Protein AF-A0A958LF28-F1 (afdb_monomer_lite)

pLDDT: mean 95.97, std 3.34, range [74.38, 98.62]

Foldseek 3Di:
DVVVLVVLLVVLLVVQLVPCLVVLLVLLCVVCVVVVVVLVVCLVPPQLVWLNVLSVLLVVLSVQLSNCLSSQQLLSNLVSVLSNVLSVLQCVPGSVVRPLSVVCVVPVDNRDDPVRSLVCCVVPPPCSVVVVVVCQVPDPDPDNCSNVVSVCLNVVVDPVSDDDDPTSNPSRHDNVSSNVSSD

Structure (mmCIF, N/CA/C/O backbone):
data_AF-A0A958LF28-F1
#
_entry.id   AF-A0A958LF28-F1
#
loop_
_atom_site.group_PDB
_atom_site.id
_atom_site.type_symbol
_atom_site.label_atom_id
_atom_site.label_alt_id
_atom_site.label_comp_id
_atom_site.label_asym_id
_atom_site.label_entity_id
_atom_site.label_seq_id
_atom_site.pdbx_PDB_ins_code
_atom_site.Cartn_x
_atom_site.Cartn_y
_atom_site.Cartn_z
_atom_site.occupancy
_atom_site.B_iso_or_equiv
_atom_site.auth_seq_id
_atom_site.auth_comp_id
_atom_site.auth_asym_id
_atom_site.auth_atom_id
_atom_site.pdbx_PDB_model_num
ATOM 1 N N . MET A 1 1 ? 0.688 4.932 -32.808 1.00 74.38 1 MET A N 1
ATOM 2 C CA . MET A 1 1 ? 1.552 5.340 -31.679 1.00 74.38 1 MET A CA 1
ATOM 3 C C . MET A 1 1 ? 1.372 4.412 -30.482 1.00 74.38 1 MET A C 1
ATOM 5 O O . MET A 1 1 ? 2.292 3.661 -30.201 1.00 74.38 1 MET A O 1
ATOM 9 N N . HIS A 1 2 ? 0.185 4.352 -29.866 1.00 90.19 2 HIS A N 1
ATOM 10 C CA . HIS A 1 2 ? -0.045 3.521 -28.672 1.00 90.19 2 HIS A CA 1
ATOM 11 C C . HIS A 1 2 ? 0.194 2.018 -28.868 1.00 90.19 2 HIS A C 1
ATOM 13 O O . HIS A 1 2 ? 0.813 1.412 -28.010 1.00 90.19 2 HIS A O 1
ATOM 19 N N . ALA A 1 3 ? -0.180 1.429 -30.012 1.00 95.50 3 ALA A N 1
ATOM 20 C CA . ALA A 1 3 ? 0.060 0.000 -30.265 1.00 95.50 3 ALA A CA 1
ATOM 21 C C . ALA A 1 3 ? 1.547 -0.394 -30.167 1.00 95.50 3 ALA A C 1
ATOM 23 O O . ALA A 1 3 ? 1.877 -1.425 -29.587 1.00 95.50 3 ALA A O 1
ATOM 24 N N . LYS A 1 4 ? 2.444 0.460 -30.683 1.00 96.56 4 LYS A N 1
ATOM 25 C CA . LYS A 1 4 ? 3.891 0.250 -30.573 1.00 96.56 4 LYS A CA 1
ATOM 26 C C . LYS A 1 4 ? 4.347 0.385 -29.117 1.00 96.56 4 LYS A C 1
ATOM 28 O O . LYS A 1 4 ? 4.944 -0.544 -28.599 1.00 96.56 4 LYS A O 1
ATOM 33 N N . GLN A 1 5 ? 3.975 1.471 -28.434 1.00 97.44 5 GLN A N 1
ATOM 34 C CA . GLN A 1 5 ? 4.346 1.676 -27.026 1.00 97.44 5 GLN A CA 1
ATOM 35 C C . GLN A 1 5 ? 3.820 0.568 -26.095 1.00 97.44 5 GLN A C 1
ATOM 37 O O . GLN A 1 5 ? 4.499 0.193 -25.145 1.00 97.44 5 GLN A O 1
ATOM 42 N N . THR A 1 6 ? 2.633 0.013 -26.357 1.00 97.62 6 THR A N 1
ATOM 43 C CA . THR A 1 6 ? 2.098 -1.135 -25.610 1.00 97.62 6 THR A CA 1
ATOM 44 C C . THR A 1 6 ? 2.920 -2.399 -25.858 1.00 97.62 6 THR A C 1
ATOM 46 O O . THR A 1 6 ? 3.205 -3.129 -24.911 1.00 97.62 6 THR A O 1
ATOM 49 N N . SER A 1 7 ? 3.336 -2.648 -27.104 1.00 97.94 7 SER A N 1
ATOM 50 C CA . SER A 1 7 ? 4.244 -3.754 -27.430 1.00 97.94 7 SER A CA 1
ATOM 51 C C . SER A 1 7 ? 5.598 -3.592 -26.735 1.00 97.94 7 SER A C 1
ATOM 53 O O . SER A 1 7 ? 6.110 -4.552 -26.163 1.00 97.94 7 SER A O 1
ATOM 55 N N . ASP A 1 8 ? 6.151 -2.378 -26.744 1.00 97.94 8 ASP A N 1
ATOM 56 C CA . ASP A 1 8 ? 7.437 -2.059 -26.119 1.00 97.94 8 ASP A CA 1
ATOM 57 C C . ASP A 1 8 ? 7.368 -2.242 -24.592 1.00 97.94 8 ASP A C 1
ATOM 59 O O . ASP A 1 8 ? 8.241 -2.881 -24.003 1.00 97.94 8 ASP A O 1
ATOM 63 N N . LEU A 1 9 ? 6.286 -1.779 -23.950 1.00 98.00 9 LEU A N 1
ATOM 64 C CA . LEU A 1 9 ? 6.019 -2.039 -22.533 1.00 98.00 9 LEU A CA 1
ATOM 65 C C . LEU A 1 9 ? 5.928 -3.543 -22.245 1.00 98.00 9 LEU A C 1
ATOM 67 O O . LEU A 1 9 ? 6.571 -4.017 -21.314 1.00 98.00 9 LEU A O 1
ATOM 71 N N . SER A 1 10 ? 5.170 -4.298 -23.046 1.00 98.31 10 SER A N 1
ATOM 72 C CA . SER A 1 10 ? 5.020 -5.745 -22.858 1.00 98.31 10 SER A CA 1
ATOM 73 C C . SER A 1 10 ? 6.366 -6.469 -22.930 1.00 98.31 10 SER A C 1
ATOM 75 O O . SER A 1 10 ? 6.641 -7.342 -22.103 1.00 98.31 10 SER A O 1
ATOM 77 N N . ALA A 1 11 ? 7.211 -6.106 -23.899 1.00 98.44 11 ALA A N 1
ATOM 78 C CA . ALA A 1 11 ? 8.550 -6.664 -24.041 1.00 98.44 11 ALA A CA 1
ATOM 79 C C . ALA A 1 11 ? 9.435 -6.314 -22.833 1.00 98.44 11 ALA A C 1
ATOM 81 O O . ALA A 1 11 ? 10.096 -7.197 -22.285 1.00 98.44 11 ALA A O 1
ATOM 82 N N . ALA A 1 12 ? 9.392 -5.060 -22.368 1.00 98.44 12 ALA A N 1
ATOM 83 C CA . ALA A 1 12 ? 10.142 -4.608 -21.199 1.00 98.44 12 ALA A CA 1
ATOM 84 C C . ALA A 1 12 ? 9.716 -5.343 -19.914 1.00 98.44 12 ALA A C 1
ATOM 86 O O . ALA A 1 12 ? 10.571 -5.866 -19.199 1.00 98.44 12 ALA A O 1
ATOM 87 N N . THR A 1 13 ? 8.408 -5.461 -19.648 1.00 98.44 13 THR A N 1
ATOM 88 C CA . THR A 1 13 ? 7.895 -6.188 -18.473 1.00 98.44 13 THR A CA 1
ATOM 89 C C . THR A 1 13 ? 8.236 -7.672 -18.526 1.00 98.44 13 THR A C 1
ATOM 91 O O . THR A 1 13 ? 8.583 -8.255 -17.503 1.00 98.44 13 THR A O 1
ATOM 94 N N . HIS A 1 14 ? 8.173 -8.288 -19.713 1.00 98.56 14 HIS A N 1
ATOM 95 C CA . HIS A 1 14 ? 8.527 -9.694 -19.884 1.00 98.56 14 HIS A CA 1
ATOM 96 C C . HIS A 1 14 ? 10.015 -9.918 -19.607 1.00 98.56 14 HIS A C 1
ATOM 98 O O . HIS A 1 14 ? 10.362 -10.761 -18.782 1.00 98.56 14 HIS A O 1
ATOM 104 N N . SER A 1 15 ? 10.883 -9.109 -20.225 1.00 98.44 15 SER A N 1
ATOM 105 C CA . SER A 1 15 ? 12.328 -9.169 -20.002 1.00 98.44 15 SER A CA 1
ATOM 106 C C . SER A 1 15 ? 12.663 -9.036 -18.516 1.00 98.44 15 SER A C 1
ATOM 108 O O . SER A 1 15 ? 13.361 -9.889 -17.974 1.00 98.44 15 SER A O 1
ATOM 110 N N . PHE A 1 16 ? 12.118 -8.022 -17.839 1.00 98.62 16 PHE A N 1
ATOM 111 C CA . PHE A 1 16 ? 12.358 -7.797 -16.414 1.00 98.62 16 PHE A CA 1
ATOM 112 C C . PHE A 1 16 ? 11.856 -8.957 -15.543 1.00 98.62 16 PHE A C 1
ATOM 114 O O . PHE A 1 16 ? 12.561 -9.441 -14.657 1.00 98.62 16 PHE A O 1
ATOM 121 N N . SER A 1 17 ? 10.636 -9.435 -15.806 1.00 98.44 17 SER A N 1
ATOM 122 C CA . SER A 1 17 ? 10.029 -10.518 -15.032 1.00 98.44 17 SER A CA 1
ATOM 123 C C . SER A 1 17 ? 10.833 -11.812 -15.134 1.00 98.44 17 SER A C 1
ATOM 125 O O . SER A 1 17 ? 11.060 -12.477 -14.123 1.00 98.44 17 SER A O 1
ATOM 127 N N . THR A 1 18 ? 11.344 -12.127 -16.329 1.00 98.31 18 THR A N 1
ATOM 128 C CA . THR A 1 18 ? 12.193 -13.307 -16.539 1.00 98.31 18 THR A CA 1
ATOM 129 C C . THR A 1 18 ? 13.566 -13.195 -15.875 1.00 98.31 18 THR A C 1
ATOM 131 O O . THR A 1 18 ? 14.076 -14.208 -15.403 1.00 98.31 18 THR A O 1
ATOM 134 N N . SER A 1 19 ? 14.162 -11.998 -15.808 1.00 98.06 19 SER A N 1
ATOM 135 C CA . SER A 1 19 ? 15.500 -11.812 -15.231 1.00 98.06 19 SER A CA 1
ATOM 136 C C . SER A 1 19 ? 15.489 -11.707 -13.707 1.00 98.06 19 SER A C 1
ATOM 138 O O . SER A 1 19 ? 16.335 -12.302 -13.046 1.00 98.06 19 SER A O 1
ATOM 140 N N . SER A 1 20 ? 14.537 -10.952 -13.153 1.00 98.12 20 SER A N 1
ATOM 141 C CA . SER A 1 20 ? 14.580 -10.492 -11.757 1.00 98.12 20 SER A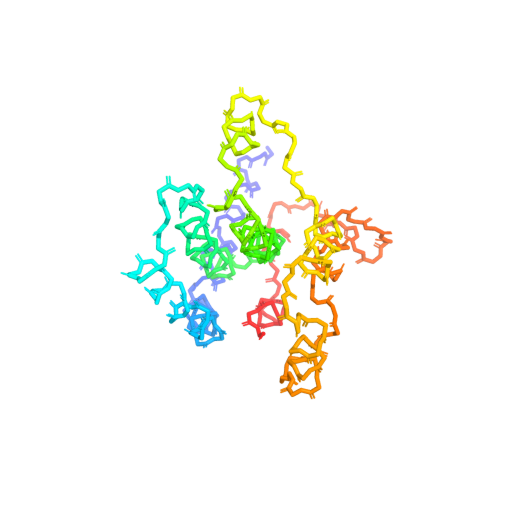 CA 1
ATOM 142 C C . SER A 1 20 ? 13.263 -10.707 -11.007 1.00 98.12 20 SER A C 1
ATOM 144 O O . SER A 1 20 ? 13.236 -10.638 -9.776 1.00 9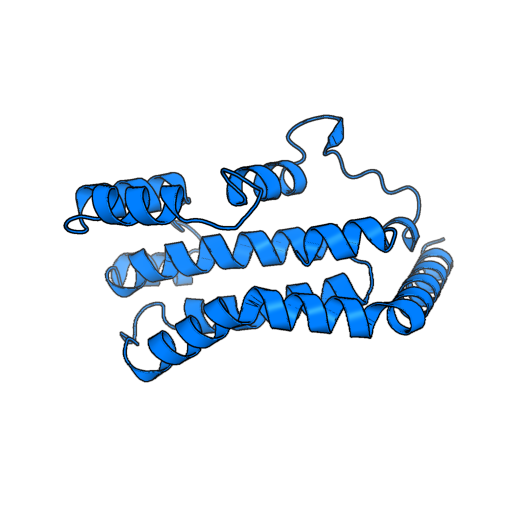8.12 20 SER A O 1
ATOM 146 N N . GLY A 1 21 ? 12.164 -10.991 -11.715 1.00 98.06 21 GLY A N 1
ATOM 147 C CA . GLY A 1 21 ? 10.818 -11.014 -11.141 1.00 98.06 21 GLY A CA 1
ATOM 148 C C . GLY A 1 21 ? 10.651 -12.006 -9.990 1.00 98.06 21 GLY A C 1
ATOM 149 O O . GLY A 1 21 ? 10.097 -11.650 -8.950 1.00 98.06 21 GLY A O 1
ATOM 150 N N . ALA A 1 22 ? 11.186 -13.223 -10.137 1.00 98.25 22 ALA A N 1
ATOM 151 C CA . ALA A 1 22 ? 11.123 -14.250 -9.096 1.00 98.25 22 ALA A CA 1
ATOM 152 C C . ALA A 1 22 ? 11.881 -13.833 -7.824 1.00 98.25 22 ALA A C 1
ATOM 154 O O . ALA A 1 22 ? 11.322 -13.892 -6.731 1.00 98.25 22 ALA A O 1
ATOM 155 N N . ALA A 1 23 ? 13.119 -13.347 -7.966 1.00 98.25 23 ALA A N 1
ATOM 156 C CA . ALA A 1 23 ? 13.941 -12.916 -6.835 1.00 98.25 23 ALA A CA 1
ATOM 157 C C . ALA A 1 23 ? 13.301 -11.743 -6.073 1.00 98.25 23 ALA A C 1
ATOM 159 O O . ALA A 1 23 ? 13.246 -11.752 -4.843 1.00 98.25 23 ALA A O 1
ATOM 160 N N . ILE A 1 24 ? 12.761 -10.762 -6.802 1.00 98.38 24 ILE A N 1
ATOM 161 C CA . ILE A 1 24 ? 12.062 -9.612 -6.220 1.00 98.38 24 ILE A CA 1
ATOM 162 C C . ILE A 1 24 ? 10.795 -10.060 -5.482 1.00 98.38 24 ILE A C 1
ATOM 164 O O . ILE A 1 24 ? 10.587 -9.663 -4.336 1.00 98.38 24 ILE A O 1
ATOM 168 N N . SER A 1 25 ? 9.975 -10.923 -6.090 1.00 98.12 25 SER A N 1
ATOM 169 C CA . SER A 1 25 ? 8.768 -11.452 -5.445 1.00 98.12 25 SER A CA 1
ATOM 170 C C . SER A 1 25 ? 9.098 -12.220 -4.161 1.00 98.12 25 SER A C 1
ATOM 172 O O . SER A 1 25 ? 8.438 -12.013 -3.144 1.00 98.12 25 SER A O 1
ATOM 174 N N . SER A 1 26 ? 10.140 -13.058 -4.171 1.00 98.12 26 SER A N 1
ATOM 175 C CA . SER A 1 26 ? 10.602 -13.764 -2.970 1.00 98.12 26 SER A CA 1
ATOM 176 C C . SER A 1 26 ? 11.108 -12.811 -1.882 1.00 98.12 26 SER A C 1
ATOM 178 O O . SER A 1 26 ? 10.886 -13.059 -0.698 1.00 98.12 26 SER A O 1
ATOM 180 N N . SER A 1 27 ? 11.743 -11.692 -2.251 1.00 97.75 27 SER A N 1
ATOM 181 C CA . SER A 1 27 ? 12.122 -10.656 -1.281 1.00 97.75 27 SER A CA 1
ATOM 182 C C . SER A 1 27 ? 10.893 -10.022 -0.628 1.00 97.75 27 SER A C 1
ATOM 184 O O . SER A 1 27 ? 10.869 -9.867 0.592 1.00 97.75 27 SER A O 1
ATOM 186 N N . VAL A 1 28 ? 9.856 -9.694 -1.409 1.00 98.00 28 VAL A N 1
ATOM 187 C CA . VAL A 1 28 ? 8.602 -9.138 -0.869 1.00 98.00 28 VAL A CA 1
ATOM 188 C C . VAL A 1 28 ? 7.938 -10.132 0.081 1.00 98.00 28 VAL A C 1
ATOM 190 O O . VAL A 1 28 ? 7.507 -9.749 1.167 1.00 98.00 28 VAL A O 1
ATOM 193 N N . GLU A 1 29 ? 7.879 -11.410 -0.290 1.00 97.44 29 GLU A N 1
ATOM 194 C CA . GLU A 1 29 ? 7.345 -12.475 0.564 1.00 97.44 29 GLU A CA 1
ATOM 195 C C . GLU A 1 29 ? 8.099 -12.558 1.899 1.00 97.44 29 GLU A C 1
ATOM 197 O O . GLU A 1 29 ? 7.484 -12.483 2.963 1.00 97.44 29 GLU A O 1
ATOM 202 N N . SER A 1 30 ? 9.432 -12.620 1.852 1.00 97.12 30 SER A N 1
ATOM 203 C CA . SER A 1 30 ? 10.281 -12.674 3.046 1.00 97.12 30 SER A CA 1
ATOM 204 C C . SER A 1 30 ? 10.071 -11.460 3.963 1.00 97.12 30 SER A C 1
ATOM 206 O O . SER A 1 30 ? 9.829 -11.610 5.163 1.00 97.12 30 SER A O 1
ATOM 208 N N . ASN A 1 31 ? 10.074 -10.247 3.402 1.00 95.56 31 ASN A N 1
ATOM 209 C CA . ASN A 1 31 ? 9.950 -9.010 4.180 1.00 95.56 31 ASN A CA 1
ATOM 210 C C . ASN A 1 31 ? 8.523 -8.757 4.691 1.00 95.56 31 ASN A C 1
ATOM 212 O O . ASN A 1 31 ? 8.336 -8.106 5.722 1.00 95.56 31 ASN A O 1
ATOM 216 N N . SER A 1 32 ? 7.506 -9.306 4.022 1.00 96.44 32 SER A N 1
ATOM 217 C CA . SER A 1 32 ? 6.106 -9.219 4.458 1.00 96.44 32 SER A CA 1
ATOM 218 C C . SER A 1 32 ? 5.672 -10.360 5.383 1.00 96.44 32 SER A C 1
ATOM 220 O O . SER A 1 32 ? 4.578 -10.286 5.946 1.00 96.44 32 SER A O 1
ATOM 222 N N . ALA A 1 33 ? 6.518 -11.370 5.621 1.00 96.25 33 ALA A N 1
ATOM 223 C CA . ALA A 1 33 ? 6.170 -12.575 6.377 1.00 96.25 33 ALA A CA 1
ATOM 224 C C . ALA A 1 33 ? 5.543 -12.280 7.750 1.00 96.25 33 ALA A C 1
ATOM 226 O O . ALA A 1 33 ? 4.501 -12.837 8.099 1.00 96.25 33 ALA A O 1
ATOM 227 N N . LEU A 1 34 ? 6.121 -11.350 8.521 1.00 94.44 34 LEU A N 1
ATOM 228 C CA . LEU A 1 34 ? 5.573 -10.968 9.826 1.00 94.44 34 LEU A CA 1
ATOM 229 C C . LEU A 1 34 ? 4.162 -10.376 9.703 1.00 94.44 34 LEU A C 1
ATOM 231 O O . LEU A 1 34 ? 3.286 -10.700 10.505 1.00 94.44 34 LEU A O 1
ATOM 235 N N . LEU A 1 35 ? 3.935 -9.520 8.705 1.00 95.94 35 LEU A N 1
ATOM 236 C CA . LEU A 1 35 ? 2.619 -8.941 8.461 1.00 95.94 35 LEU A CA 1
ATOM 237 C C . LEU A 1 35 ? 1.620 -10.023 8.035 1.00 95.94 35 LEU A C 1
ATOM 239 O O . LEU A 1 35 ? 0.515 -10.058 8.565 1.00 95.94 35 LEU A O 1
ATOM 243 N N . VAL A 1 36 ? 2.015 -10.947 7.158 1.00 97.62 36 VAL A N 1
ATOM 244 C CA . VAL A 1 36 ? 1.174 -12.082 6.745 1.00 97.62 36 VAL A CA 1
ATOM 245 C C . VAL A 1 36 ? 0.780 -12.951 7.944 1.00 97.62 36 VAL A C 1
ATOM 247 O O . VAL A 1 36 ? -0.393 -13.299 8.088 1.00 97.62 36 VAL A O 1
ATOM 250 N N . HIS A 1 37 ? 1.711 -13.243 8.857 1.00 97.75 37 HIS A N 1
ATOM 251 C CA . HIS A 1 37 ? 1.403 -13.963 10.095 1.00 97.75 37 HIS A CA 1
ATOM 252 C C . HIS A 1 37 ? 0.409 -13.206 10.981 1.00 97.75 37 HIS A C 1
ATOM 254 O O . HIS A 1 37 ? -0.532 -13.810 11.503 1.00 97.75 37 HIS A O 1
ATOM 260 N N . TRP A 1 38 ? 0.571 -11.888 11.121 1.00 97.44 38 TRP A N 1
ATOM 261 C CA . TRP A 1 38 ? -0.390 -11.057 11.845 1.00 97.44 38 TRP A CA 1
ATOM 262 C C . TRP A 1 38 ? -1.765 -11.050 11.184 1.00 97.44 38 TRP A C 1
ATOM 264 O O . TRP A 1 38 ? -2.760 -11.201 11.884 1.00 97.44 38 TRP A O 1
ATOM 274 N N . LEU A 1 39 ? -1.847 -10.935 9.859 1.00 98.00 39 LEU A N 1
ATOM 275 C CA . LEU A 1 39 ? -3.119 -10.982 9.136 1.00 98.00 39 LEU A CA 1
ATOM 276 C C . LEU A 1 39 ? -3.827 -12.323 9.326 1.00 98.00 39 LEU A C 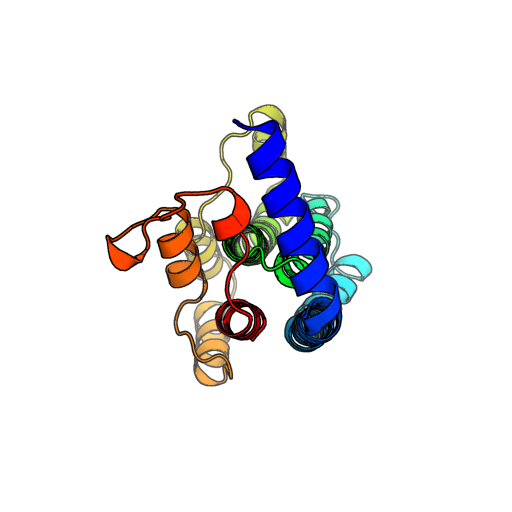1
ATOM 278 O O . LEU A 1 39 ? -5.034 -12.340 9.563 1.00 98.00 39 LEU A O 1
ATOM 282 N N . ALA A 1 40 ? -3.090 -13.435 9.284 1.00 97.75 40 ALA A N 1
ATOM 283 C CA . ALA A 1 40 ? -3.641 -14.758 9.564 1.00 97.75 40 ALA A CA 1
ATOM 284 C C . ALA A 1 40 ? -4.165 -14.852 11.006 1.00 97.75 40 ALA A C 1
ATOM 286 O O . ALA A 1 40 ? -5.276 -15.326 11.237 1.00 97.75 40 ALA A O 1
ATOM 287 N N . TYR A 1 41 ? -3.400 -14.350 11.978 1.00 98.25 41 TYR A N 1
ATOM 288 C CA . TYR A 1 41 ? -3.826 -14.297 13.374 1.00 98.25 41 TYR A CA 1
ATOM 289 C C . TYR A 1 41 ? -5.095 -13.448 13.562 1.00 98.25 41 TYR A C 1
ATOM 291 O O . TYR A 1 41 ? -6.069 -13.915 14.152 1.00 98.25 41 TYR A O 1
ATOM 299 N N . LEU A 1 42 ? -5.125 -12.228 13.022 1.00 97.69 42 LEU A N 1
ATOM 300 C CA . LEU A 1 42 ? -6.284 -11.338 13.117 1.00 97.69 42 LEU A CA 1
ATOM 301 C C . LEU A 1 42 ? -7.517 -11.951 12.444 1.00 97.69 42 LEU A C 1
ATOM 303 O O . LEU A 1 42 ? -8.601 -11.942 13.018 1.00 97.69 42 LEU A O 1
ATOM 307 N N . SER A 1 43 ? -7.337 -12.560 11.272 1.00 95.75 43 SER A N 1
ATOM 308 C CA . SER A 1 43 ? -8.428 -13.181 10.515 1.00 95.75 43 SER A CA 1
ATOM 309 C C . SER A 1 43 ? -9.030 -14.403 11.207 1.00 95.75 43 SER A C 1
ATOM 311 O O . SER A 1 43 ? -10.219 -14.662 11.040 1.00 95.75 43 SER A O 1
ATOM 313 N N . ASN A 1 44 ? -8.229 -15.149 11.970 1.00 96.81 44 ASN A N 1
ATOM 314 C CA . ASN A 1 44 ? -8.682 -16.362 12.649 1.00 96.81 44 ASN A CA 1
ATOM 315 C C . ASN A 1 44 ? -9.264 -16.094 14.040 1.00 96.81 44 ASN A C 1
ATOM 317 O O . ASN A 1 44 ? -10.137 -16.837 14.480 1.00 96.81 44 ASN A O 1
ATOM 321 N N . TYR A 1 45 ? -8.781 -15.062 14.739 1.00 97.81 45 TYR A N 1
ATOM 322 C CA . TYR A 1 45 ? -9.086 -14.869 16.162 1.00 97.81 45 TYR A CA 1
ATOM 323 C C . TYR A 1 45 ? -9.725 -13.521 16.511 1.00 97.81 45 TYR A C 1
ATOM 325 O O . TYR A 1 45 ? -10.254 -13.391 17.610 1.00 97.81 45 TYR A O 1
ATOM 333 N N . HIS A 1 46 ? -9.681 -12.521 15.622 1.00 96.94 46 HIS A N 1
ATOM 334 C CA . HIS A 1 46 ? -10.081 -11.136 15.935 1.00 96.94 46 HIS A CA 1
ATOM 335 C C . HIS A 1 46 ? -11.066 -10.520 14.940 1.00 96.94 46 HIS A C 1
ATOM 337 O O . HIS A 1 46 ? -11.284 -9.310 14.977 1.00 96.94 46 HIS A O 1
ATOM 343 N N . LYS A 1 47 ? -11.674 -11.323 14.061 1.00 96.50 47 LYS A N 1
ATOM 344 C CA . LYS A 1 47 ? -12.770 -10.844 13.211 1.00 96.50 47 LYS A CA 1
ATOM 345 C C . LYS A 1 47 ? -13.937 -10.368 14.072 1.00 96.50 47 LYS A C 1
ATOM 347 O O . LYS A 1 47 ? -14.302 -11.014 15.053 1.00 96.50 47 LYS A O 1
ATOM 352 N N . THR A 1 48 ? -14.512 -9.236 13.689 1.00 96.81 48 THR A N 1
ATOM 353 C CA . THR A 1 48 ? -15.589 -8.565 14.435 1.00 96.81 48 THR A CA 1
ATOM 354 C C . THR A 1 48 ? -16.930 -8.608 13.703 1.00 96.81 48 THR A C 1
ATOM 356 O O . THR A 1 48 ? -17.963 -8.279 14.279 1.00 96.81 48 THR A O 1
ATOM 359 N N . GLY A 1 49 ? -16.927 -8.995 12.425 1.00 97.00 49 GLY A N 1
ATOM 360 C CA . GLY A 1 49 ? -18.050 -8.827 11.506 1.00 97.00 49 GLY A CA 1
ATOM 361 C C . GLY A 1 49 ? -18.152 -7.414 10.919 1.00 97.00 49 GLY A C 1
ATOM 362 O O . GLY A 1 49 ? -18.984 -7.185 10.043 1.00 97.00 49 GLY A O 1
ATOM 363 N N . VAL A 1 50 ? -17.308 -6.472 11.353 1.00 98.12 50 VAL A N 1
ATOM 364 C CA . VAL A 1 50 ? -17.305 -5.077 10.901 1.00 98.12 50 VAL A CA 1
ATOM 365 C C . VAL A 1 50 ? -15.956 -4.753 10.275 1.00 98.12 50 VAL A C 1
ATOM 367 O O . VAL A 1 50 ? -14.908 -4.970 10.871 1.00 98.12 50 VAL A O 1
ATOM 370 N N . ALA A 1 51 ? -15.980 -4.234 9.047 1.00 97.94 51 ALA A N 1
ATOM 371 C CA . ALA A 1 51 ? -14.789 -3.828 8.299 1.00 97.94 51 ALA A CA 1
ATOM 372 C C . ALA A 1 51 ? -13.708 -4.914 8.107 1.00 97.94 51 ALA A C 1
ATOM 374 O O . ALA A 1 51 ? -12.630 -4.605 7.609 1.00 97.94 51 ALA A O 1
ATOM 375 N N . ASP A 1 52 ? -13.980 -6.187 8.415 1.00 98.25 52 ASP A N 1
ATOM 376 C CA . ASP A 1 52 ? -13.001 -7.280 8.300 1.00 98.25 52 ASP A CA 1
ATOM 377 C C . ASP A 1 52 ? -12.488 -7.487 6.867 1.00 98.25 52 ASP A C 1
ATOM 379 O O . ASP A 1 52 ? -11.361 -7.940 6.684 1.00 98.25 52 ASP A O 1
ATOM 383 N N . GLY A 1 53 ? -13.258 -7.074 5.852 1.00 98.12 53 GLY A N 1
ATOM 384 C CA . GLY A 1 53 ? -12.805 -7.057 4.456 1.00 98.12 53 GLY A CA 1
ATOM 385 C C . GLY A 1 53 ? -11.570 -6.176 4.221 1.00 98.12 53 GLY A C 1
ATOM 386 O O . GLY A 1 53 ? -10.838 -6.391 3.258 1.00 98.12 53 GLY A O 1
ATOM 387 N N . LEU A 1 54 ? -11.273 -5.230 5.121 1.00 98.31 54 LEU A N 1
ATOM 388 C CA . LEU A 1 54 ? -10.025 -4.468 5.088 1.00 98.31 54 LEU A CA 1
ATOM 389 C C . LEU A 1 54 ? -8.803 -5.363 5.346 1.00 98.31 54 LEU A C 1
ATOM 391 O O . LEU A 1 54 ? -7.764 -5.127 4.741 1.00 98.31 54 LEU A O 1
ATOM 395 N N . LEU A 1 55 ? -8.908 -6.417 6.168 1.00 98.38 55 LEU A N 1
ATOM 396 C CA . LEU A 1 55 ? -7.807 -7.372 6.372 1.00 98.38 55 LEU A CA 1
ATOM 397 C C . LEU A 1 55 ? -7.519 -8.173 5.095 1.00 98.38 55 LEU A C 1
ATOM 399 O O . LEU A 1 55 ? -6.357 -8.341 4.715 1.00 98.38 55 LEU A O 1
ATOM 403 N N . ASP A 1 56 ? -8.573 -8.601 4.396 1.00 97.81 56 ASP A N 1
ATOM 404 C CA . ASP A 1 56 ? -8.462 -9.292 3.105 1.00 97.81 56 ASP A CA 1
ATOM 405 C C . ASP A 1 56 ? -7.872 -8.362 2.027 1.00 97.81 56 ASP A C 1
ATOM 407 O O . ASP A 1 56 ? -7.054 -8.780 1.197 1.00 97.81 56 ASP A O 1
ATOM 411 N N . ALA A 1 57 ? -8.224 -7.074 2.076 1.00 98.31 57 ALA A N 1
ATOM 412 C CA . ALA A 1 57 ? -7.654 -6.050 1.210 1.00 98.31 57 ALA A CA 1
ATOM 413 C C . ALA A 1 57 ? -6.158 -5.824 1.488 1.00 98.31 57 ALA A C 1
ATOM 415 O O . ALA A 1 57 ? -5.387 -5.708 0.538 1.00 98.31 57 ALA A O 1
ATOM 416 N N . VAL A 1 58 ? -5.705 -5.841 2.751 1.00 98.56 58 VAL A N 1
ATOM 417 C CA . VAL A 1 58 ? -4.262 -5.766 3.070 1.00 98.56 58 VAL A CA 1
ATOM 418 C C . VAL A 1 58 ? -3.527 -6.963 2.468 1.00 98.56 58 VAL A C 1
ATOM 420 O O . VAL A 1 58 ? -2.504 -6.783 1.810 1.00 98.56 58 VAL A O 1
ATOM 423 N N . ALA A 1 59 ? -4.056 -8.180 2.636 1.00 97.88 59 ALA A N 1
ATOM 424 C CA . ALA A 1 59 ? -3.452 -9.383 2.062 1.00 97.88 59 ALA A CA 1
ATOM 425 C C . ALA A 1 59 ? -3.376 -9.315 0.526 1.00 97.88 59 ALA A C 1
ATOM 427 O O . ALA A 1 59 ? -2.375 -9.711 -0.071 1.00 97.88 59 ALA A O 1
ATOM 428 N N . SER A 1 60 ? -4.415 -8.779 -0.118 1.00 98.25 60 SER A N 1
ATOM 429 C CA . SER A 1 60 ? -4.432 -8.543 -1.565 1.00 98.25 60 SER A CA 1
ATOM 430 C C . SER A 1 60 ? -3.388 -7.507 -1.975 1.00 98.25 60 SER A C 1
ATOM 432 O O . SER A 1 60 ? -2.636 -7.736 -2.915 1.00 98.25 60 SER A O 1
ATOM 434 N N . SER A 1 61 ? -3.253 -6.430 -1.206 1.00 98.50 61 SER A N 1
ATOM 435 C CA . SER A 1 61 ? -2.287 -5.367 -1.464 1.00 98.50 61 SER A CA 1
ATOM 436 C C . SER A 1 61 ? -0.826 -5.828 -1.333 1.00 98.50 61 SER A C 1
ATOM 438 O O . SER A 1 61 ? 0.031 -5.381 -2.089 1.00 98.50 61 SER A O 1
ATOM 440 N N . ILE A 1 62 ? -0.523 -6.787 -0.447 1.00 98.44 62 ILE A N 1
ATOM 441 C CA . ILE A 1 62 ? 0.803 -7.439 -0.395 1.00 98.44 62 ILE A CA 1
ATOM 442 C C . ILE A 1 62 ? 1.090 -8.192 -1.702 1.00 98.44 62 ILE A C 1
ATOM 444 O O . ILE A 1 62 ? 2.181 -8.076 -2.265 1.00 98.44 62 ILE A O 1
ATOM 448 N N . ARG A 1 63 ? 0.104 -8.938 -2.218 1.00 98.44 63 ARG A N 1
ATOM 449 C CA . ARG A 1 63 ? 0.236 -9.668 -3.490 1.00 98.44 63 ARG A CA 1
ATOM 450 C C . ARG A 1 63 ? 0.358 -8.720 -4.677 1.00 98.44 63 ARG A C 1
ATOM 452 O O . ARG A 1 63 ? 1.146 -8.989 -5.576 1.00 98.44 63 ARG A O 1
ATOM 459 N N . GLU A 1 64 ? -0.374 -7.610 -4.672 1.00 98.56 64 GLU A N 1
ATOM 460 C CA . GLU A 1 64 ? -0.229 -6.561 -5.681 1.00 98.56 64 GLU A CA 1
ATOM 461 C C . GLU A 1 64 ? 1.175 -5.966 -5.669 1.00 98.56 64 GLU A C 1
ATOM 463 O O . GLU A 1 64 ? 1.765 -5.830 -6.737 1.00 98.56 64 GLU A O 1
ATOM 468 N N . THR A 1 65 ? 1.742 -5.668 -4.493 1.00 98.56 65 THR A N 1
ATOM 469 C CA . THR A 1 65 ? 3.134 -5.213 -4.376 1.00 98.56 65 THR A CA 1
ATOM 470 C C . THR A 1 65 ? 4.095 -6.234 -4.985 1.00 98.56 65 THR A C 1
ATOM 472 O O . THR A 1 65 ? 4.919 -5.861 -5.816 1.00 98.56 65 THR A O 1
ATOM 475 N N . ALA A 1 66 ? 3.973 -7.519 -4.637 1.00 98.50 66 ALA A N 1
ATOM 476 C CA . ALA A 1 66 ? 4.825 -8.566 -5.203 1.00 98.50 66 ALA A CA 1
ATOM 477 C C . ALA A 1 66 ? 4.667 -8.676 -6.731 1.00 98.50 66 ALA A C 1
ATOM 479 O O . ALA A 1 66 ? 5.657 -8.671 -7.460 1.00 98.50 66 ALA A O 1
ATOM 480 N N . GLY A 1 67 ? 3.427 -8.704 -7.227 1.00 98.50 67 GLY A N 1
ATOM 481 C CA . GLY A 1 67 ? 3.127 -8.820 -8.652 1.00 98.50 67 GLY A CA 1
ATOM 482 C C . GLY A 1 67 ? 3.629 -7.622 -9.456 1.00 98.50 67 GLY A C 1
ATOM 483 O O . GLY A 1 67 ? 4.324 -7.795 -10.454 1.00 98.50 67 GLY A O 1
ATOM 484 N N . THR A 1 68 ? 3.347 -6.402 -9.004 1.00 98.56 68 THR A N 1
ATOM 485 C CA . THR A 1 68 ? 3.773 -5.179 -9.699 1.00 98.56 68 THR A CA 1
ATOM 486 C C . THR A 1 68 ? 5.289 -4.992 -9.663 1.00 98.56 68 THR A C 1
ATOM 488 O O . THR A 1 68 ? 5.873 -4.690 -10.706 1.00 98.56 68 THR A O 1
ATOM 491 N N . LEU A 1 69 ? 5.961 -5.273 -8.540 1.00 98.56 69 LEU A N 1
ATOM 492 C CA . LEU A 1 69 ? 7.426 -5.253 -8.486 1.00 98.56 69 LEU A CA 1
ATOM 493 C C . LEU A 1 69 ? 8.061 -6.345 -9.351 1.00 98.56 69 LEU A C 1
ATOM 495 O O . LEU A 1 69 ? 9.079 -6.085 -9.989 1.00 98.56 69 LEU A O 1
ATOM 499 N N . SER A 1 70 ? 7.447 -7.529 -9.450 1.00 98.44 70 SER A N 1
ATOM 500 C CA . SER A 1 70 ? 7.947 -8.610 -10.314 1.00 98.44 70 SER A CA 1
ATOM 501 C C . SER A 1 70 ? 7.927 -8.254 -11.808 1.00 98.44 70 SER A C 1
ATOM 503 O O . SER A 1 70 ? 8.624 -8.877 -12.604 1.00 98.44 70 SER A O 1
ATOM 505 N N . LEU A 1 71 ? 7.150 -7.232 -12.184 1.00 98.56 71 LEU A N 1
ATOM 506 C CA . LEU A 1 71 ? 7.051 -6.675 -13.535 1.00 98.56 71 LEU A CA 1
ATOM 507 C C . LEU A 1 71 ? 7.877 -5.385 -13.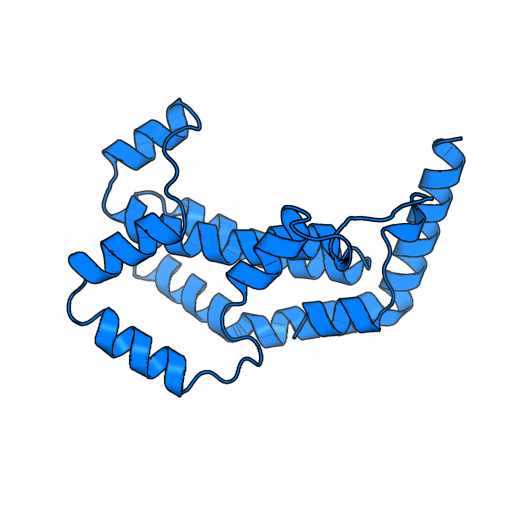710 1.00 98.56 71 LEU A C 1
ATOM 509 O O . LEU A 1 71 ? 7.834 -4.773 -14.775 1.00 98.56 71 LEU A O 1
ATOM 513 N N . GLY A 1 72 ? 8.595 -4.940 -12.674 1.00 98.38 72 GLY A N 1
ATOM 514 C CA . GLY A 1 72 ? 9.370 -3.694 -12.671 1.00 98.38 72 GLY A CA 1
ATOM 515 C C . GLY A 1 72 ? 8.540 -2.424 -12.440 1.00 98.38 72 GLY A C 1
ATOM 516 O O . GLY A 1 72 ? 9.042 -1.310 -12.597 1.00 98.38 72 GLY A O 1
ATOM 517 N N . LEU A 1 73 ? 7.265 -2.557 -12.062 1.00 98.25 73 LEU A N 1
ATOM 518 C CA . LEU A 1 73 ? 6.314 -1.451 -11.938 1.00 98.25 73 LEU A CA 1
ATOM 519 C C . LEU A 1 73 ? 6.336 -0.844 -10.526 1.00 98.25 73 LEU A C 1
ATOM 521 O O . LEU A 1 73 ? 5.413 -1.015 -9.726 1.00 98.25 73 LEU A O 1
ATOM 525 N N . VAL A 1 74 ? 7.386 -0.079 -10.219 1.00 97.25 74 VAL A N 1
ATOM 526 C CA . VAL A 1 74 ? 7.605 0.490 -8.874 1.00 97.25 74 VAL A CA 1
ATOM 527 C C . VAL A 1 74 ? 6.478 1.424 -8.439 1.00 97.25 74 VAL A C 1
ATOM 529 O O . VAL A 1 74 ? 5.977 1.296 -7.329 1.00 97.25 74 VAL A O 1
ATOM 532 N N . ARG A 1 75 ? 6.035 2.365 -9.285 1.00 95.69 75 ARG A N 1
ATOM 533 C CA . ARG A 1 75 ? 5.038 3.364 -8.856 1.00 95.69 75 ARG A CA 1
ATOM 534 C C . ARG A 1 75 ? 3.707 2.716 -8.430 1.00 95.69 75 ARG A C 1
ATOM 536 O O . ARG A 1 75 ? 3.264 3.045 -7.333 1.00 95.69 75 ARG A O 1
ATOM 543 N N . PRO A 1 76 ? 3.101 1.786 -9.199 1.00 97.25 76 PRO A N 1
ATOM 544 C CA . PRO A 1 76 ? 1.968 0.985 -8.723 1.00 97.25 76 PRO A CA 1
ATOM 545 C C . PRO A 1 76 ? 2.248 0.251 -7.405 1.00 97.25 76 PRO A C 1
ATOM 547 O O . PRO A 1 76 ? 1.424 0.292 -6.498 1.00 97.25 76 PRO A O 1
ATOM 550 N N . SER A 1 77 ? 3.445 -0.318 -7.251 1.00 98.00 77 SER A N 1
ATOM 551 C CA . SER A 1 77 ? 3.848 -1.014 -6.021 1.00 98.00 77 SER A CA 1
ATOM 552 C C . SER A 1 77 ? 3.822 -0.106 -4.788 1.00 98.00 77 SER A C 1
ATOM 554 O O . SER A 1 77 ? 3.393 -0.531 -3.715 1.00 98.00 77 SER A O 1
ATOM 556 N N . LEU A 1 78 ? 4.233 1.162 -4.937 1.00 97.19 78 LEU A N 1
ATOM 557 C CA . LEU A 1 78 ? 4.183 2.164 -3.865 1.00 97.19 78 LEU A CA 1
ATOM 558 C C . LEU A 1 78 ? 2.742 2.478 -3.438 1.00 97.19 78 LEU A C 1
ATOM 560 O O . LEU A 1 78 ? 2.502 2.696 -2.249 1.00 97.19 78 LEU A O 1
ATOM 564 N N . PHE A 1 79 ? 1.787 2.489 -4.378 1.00 97.12 79 PHE A N 1
ATOM 565 C CA . PHE A 1 79 ? 0.365 2.644 -4.053 1.00 97.12 79 PHE A CA 1
ATOM 566 C C . PHE A 1 79 ? -0.136 1.485 -3.196 1.00 97.12 79 PHE A C 1
ATOM 568 O O . PHE A 1 79 ? -0.743 1.739 -2.157 1.00 97.12 79 PHE A O 1
ATOM 575 N N . SER A 1 80 ? 0.179 0.244 -3.569 1.00 98.12 80 SER A N 1
ATOM 576 C CA . SER A 1 80 ? -0.190 -0.931 -2.774 1.00 98.12 80 SER A CA 1
ATOM 577 C C . SER A 1 80 ? 0.499 -0.915 -1.397 1.00 98.12 80 SER A C 1
ATOM 579 O O . SER A 1 80 ? -0.165 -1.050 -0.375 1.00 98.12 80 SER A O 1
ATOM 581 N N . LEU A 1 81 ? 1.797 -0.594 -1.308 1.00 97.50 81 LEU A N 1
ATOM 582 C CA . LEU A 1 81 ? 2.496 -0.455 -0.018 1.00 97.50 81 LEU A CA 1
ATOM 583 C C . LEU A 1 81 ? 1.857 0.597 0.903 1.00 97.50 81 LEU A C 1
ATOM 585 O O . LEU A 1 81 ? 1.706 0.368 2.104 1.00 97.50 81 LEU A O 1
ATOM 589 N N . ARG A 1 82 ? 1.455 1.755 0.360 1.00 97.00 82 ARG A N 1
ATOM 590 C CA . ARG A 1 82 ? 0.722 2.770 1.137 1.00 97.00 82 ARG A CA 1
ATOM 591 C C . ARG A 1 82 ? -0.650 2.245 1.553 1.00 97.00 82 ARG A C 1
ATOM 593 O O . ARG A 1 82 ? -1.027 2.414 2.711 1.00 97.00 82 ARG A O 1
ATOM 600 N N . GLY A 1 83 ? -1.346 1.582 0.631 1.00 97.62 83 GLY A N 1
ATOM 601 C CA . GLY A 1 83 ? -2.644 0.957 0.860 1.00 97.62 83 GLY A CA 1
ATOM 602 C C . GLY A 1 83 ? -2.621 -0.010 2.039 1.00 97.62 83 GLY A C 1
ATOM 603 O O . GLY A 1 83 ? -3.492 0.073 2.894 1.00 97.62 83 GLY A O 1
ATOM 604 N N . GLN A 1 84 ? -1.587 -0.844 2.171 1.00 97.88 84 GLN A N 1
ATOM 605 C CA . GLN A 1 84 ? -1.430 -1.739 3.326 1.00 97.88 84 GLN A CA 1
ATOM 606 C C . GLN A 1 84 ? -1.502 -0.986 4.668 1.00 97.88 84 GLN A C 1
ATOM 608 O O . GLN A 1 84 ? -2.167 -1.440 5.598 1.00 97.88 84 GLN A O 1
ATOM 613 N N . ILE A 1 85 ? -0.856 0.182 4.771 1.00 96.88 85 ILE A N 1
ATOM 614 C CA . ILE A 1 85 ? -0.864 1.006 5.990 1.00 96.88 85 ILE A CA 1
ATOM 615 C C . ILE A 1 85 ? -2.251 1.613 6.223 1.00 96.88 85 ILE A C 1
ATOM 617 O O . ILE A 1 85 ? -2.768 1.540 7.339 1.00 96.88 85 ILE A O 1
ATOM 621 N N . ASP A 1 86 ? -2.847 2.203 5.185 1.00 97.81 86 ASP A N 1
ATOM 622 C CA . ASP A 1 86 ? -4.162 2.847 5.274 1.00 97.81 86 ASP A CA 1
ATOM 623 C C . ASP A 1 86 ? -5.257 1.848 5.658 1.00 97.81 86 ASP A C 1
ATOM 625 O O . ASP A 1 86 ? -6.071 2.125 6.537 1.00 97.81 86 ASP A O 1
ATOM 629 N N . LEU A 1 87 ? -5.244 0.661 5.054 1.00 98.38 87 LEU A N 1
ATOM 630 C CA . LEU A 1 87 ? -6.221 -0.395 5.304 1.00 98.38 87 LEU A CA 1
ATOM 631 C C . LEU A 1 87 ? -6.083 -0.980 6.717 1.00 98.38 87 LEU A C 1
ATOM 633 O O . LEU A 1 87 ? -7.095 -1.186 7.382 1.00 98.38 87 LEU A O 1
ATOM 637 N N . LEU A 1 88 ? -4.857 -1.194 7.216 1.00 97.94 88 LEU A N 1
ATOM 638 C CA . LEU A 1 88 ? -4.632 -1.662 8.593 1.00 97.94 88 LEU A CA 1
ATOM 639 C C . LEU A 1 88 ? -5.106 -0.643 9.632 1.00 97.94 88 LEU A C 1
ATOM 641 O O . LEU A 1 88 ? -5.783 -1.008 10.592 1.00 97.94 88 LEU A O 1
ATOM 645 N N . LEU A 1 89 ? -4.756 0.635 9.452 1.00 97.25 89 LEU A N 1
ATOM 646 C CA . LEU A 1 89 ? -5.222 1.699 10.344 1.00 97.25 89 LEU A CA 1
ATOM 647 C C . LEU A 1 89 ? -6.743 1.861 10.252 1.00 97.25 89 LEU A C 1
ATOM 649 O O . LEU A 1 89 ? -7.399 2.043 11.276 1.00 97.25 89 LEU A O 1
ATOM 653 N N . GLY A 1 90 ? -7.294 1.758 9.041 1.00 98.06 90 GLY A N 1
ATOM 654 C CA . GLY A 1 90 ? -8.728 1.763 8.796 1.00 98.06 90 GLY A CA 1
ATOM 655 C C . GLY A 1 90 ? -9.426 0.640 9.553 1.00 98.06 90 GLY A C 1
ATOM 656 O O . GLY A 1 90 ? -10.375 0.915 10.278 1.00 98.06 90 GLY A O 1
ATOM 657 N N . TRP A 1 91 ? -8.926 -0.598 9.474 1.00 98.38 91 TRP A N 1
ATOM 658 C CA . TRP A 1 91 ? -9.493 -1.733 10.208 1.00 98.38 91 TRP A CA 1
ATOM 659 C C . TRP A 1 91 ? -9.459 -1.509 11.720 1.00 98.38 91 TRP A C 1
ATOM 661 O O . TRP A 1 91 ? -10.473 -1.711 12.380 1.00 98.38 91 TRP A O 1
ATOM 671 N N . LEU A 1 92 ? -8.337 -1.022 12.267 1.00 97.00 92 LEU A N 1
ATOM 672 C CA . LEU A 1 92 ? -8.210 -0.745 13.704 1.00 97.00 92 LEU A CA 1
ATOM 673 C C . LEU A 1 92 ? -9.270 0.227 14.234 1.00 97.00 92 LEU A C 1
ATOM 675 O O . LEU A 1 92 ? -9.638 0.118 15.399 1.00 97.00 92 LEU A O 1
ATOM 679 N N . TYR A 1 93 ? -9.743 1.154 13.402 1.00 98.06 93 TYR A N 1
ATOM 680 C CA . TYR A 1 93 ? -10.822 2.073 13.748 1.00 98.06 93 TYR A CA 1
ATOM 681 C C . TYR A 1 93 ? -12.191 1.485 13.404 1.00 98.06 93 TYR A C 1
ATOM 683 O O . TYR A 1 93 ? -13.018 1.281 14.289 1.00 98.06 93 TYR A O 1
ATOM 691 N N . PHE A 1 94 ? -12.438 1.165 12.135 1.00 98.38 94 PHE A N 1
ATOM 692 C CA . PHE A 1 94 ? -13.767 0.806 11.644 1.00 98.38 94 PHE A CA 1
ATOM 693 C C . PHE A 1 94 ? -14.317 -0.499 12.216 1.00 98.38 94 PHE A C 1
ATOM 695 O O . PHE A 1 94 ? -15.535 -0.620 12.305 1.00 98.38 94 PHE A O 1
ATOM 702 N N . LYS A 1 95 ? -13.470 -1.430 12.680 1.00 97.56 95 LYS A N 1
ATOM 703 C CA . LYS A 1 95 ? -13.934 -2.656 13.354 1.00 97.56 95 LYS A CA 1
ATOM 704 C C . LYS A 1 95 ? -14.803 -2.377 14.592 1.00 97.56 95 LYS A C 1
ATOM 706 O O . LYS A 1 95 ? -15.642 -3.195 14.946 1.00 97.56 95 LYS A O 1
ATOM 711 N N . ASP A 1 96 ? -14.623 -1.212 15.221 1.00 97.06 96 ASP A N 1
ATOM 712 C CA . ASP A 1 96 ? -15.377 -0.777 16.404 1.00 97.06 96 ASP A CA 1
ATOM 713 C C . ASP A 1 96 ? -16.412 0.330 16.076 1.00 97.06 96 ASP A C 1
ATOM 715 O O . ASP A 1 96 ? -17.116 0.800 16.966 1.00 97.06 96 ASP A O 1
ATOM 719 N N . HIS A 1 97 ? -16.525 0.744 14.804 1.00 97.94 97 HIS A N 1
ATOM 720 C CA . HIS A 1 97 ? -17.324 1.892 14.335 1.00 97.94 97 HIS A CA 1
ATOM 721 C C . HIS A 1 97 ? -18.208 1.487 13.146 1.00 97.94 97 HIS A C 1
ATOM 723 O O . HIS A 1 97 ? -17.998 1.890 11.999 1.00 97.94 97 HIS A O 1
ATOM 729 N N . SER A 1 98 ? -19.189 0.619 13.409 1.00 98.06 98 SER A N 1
ATOM 730 C CA . SER A 1 98 ? -20.022 0.008 12.365 1.00 98.06 98 SER A CA 1
ATOM 731 C C . SER A 1 98 ? -20.906 1.002 11.613 1.00 98.06 98 SER A C 1
ATOM 733 O O . SER A 1 98 ? -21.144 0.812 10.420 1.00 98.06 98 SER A O 1
ATOM 735 N N . VAL A 1 99 ? -21.364 2.071 12.271 1.00 98.31 99 VAL A N 1
ATOM 736 C CA . VAL A 1 99 ? -22.197 3.115 11.654 1.00 98.31 99 VAL A CA 1
ATOM 737 C C . VAL A 1 99 ? -21.374 3.940 10.668 1.00 98.31 99 VAL A C 1
ATOM 739 O O . VAL A 1 99 ? -21.789 4.136 9.528 1.00 98.31 99 VAL A O 1
ATOM 742 N N . GLU A 1 100 ? -20.180 4.373 11.069 1.00 98.38 100 GLU A N 1
ATOM 743 C CA . GLU A 1 100 ? -19.254 5.090 10.199 1.00 98.38 100 GLU A CA 1
ATOM 744 C C . GLU A 1 100 ? -18.788 4.202 9.044 1.00 98.38 100 GLU A C 1
ATOM 746 O O . GLU A 1 100 ? -18.720 4.661 7.905 1.00 98.38 100 GLU A O 1
ATOM 751 N N . TRP A 1 101 ? -18.520 2.919 9.305 1.00 98.44 101 TRP A N 1
ATOM 752 C CA . TRP A 1 101 ? -18.159 1.974 8.251 1.00 98.44 101 TRP A CA 1
ATOM 753 C C . TRP A 1 101 ? -19.294 1.769 7.242 1.00 98.44 101 TRP A C 1
ATOM 755 O O . TRP A 1 101 ? -19.058 1.727 6.034 1.00 98.44 101 TRP A O 1
ATOM 765 N N . LEU A 1 102 ? -20.541 1.673 7.710 1.00 98.38 102 LEU A N 1
ATOM 766 C CA . LEU A 1 102 ? -21.705 1.595 6.831 1.00 98.38 102 LEU A CA 1
ATOM 767 C C . LEU A 1 102 ? -21.828 2.852 5.962 1.00 98.38 102 LEU A C 1
ATOM 769 O O . LEU A 1 102 ? -22.060 2.728 4.761 1.00 98.38 102 LEU A O 1
ATOM 773 N N . HIS A 1 103 ? -21.617 4.036 6.544 1.00 98.31 103 HIS A N 1
ATOM 774 C CA . HIS A 1 103 ? -21.618 5.293 5.800 1.00 98.31 103 HIS A CA 1
ATOM 775 C C . HIS A 1 103 ? -20.567 5.287 4.683 1.00 98.31 103 HIS A C 1
ATOM 777 O O . HIS A 1 103 ? -20.922 5.515 3.530 1.00 98.31 103 HIS A O 1
ATOM 783 N N . VAL A 1 104 ? -19.317 4.918 4.996 1.00 98.12 104 VAL A N 1
ATOM 784 C CA . VAL A 1 104 ? -18.228 4.810 4.008 1.00 98.12 104 VAL A CA 1
ATOM 785 C C . VAL A 1 104 ? -18.611 3.907 2.837 1.00 98.12 104 VAL A C 1
ATOM 787 O O . VAL A 1 104 ? -18.395 4.272 1.686 1.00 98.12 104 VAL A O 1
ATOM 790 N N . ASN A 1 105 ? -19.215 2.745 3.098 1.00 97.69 105 ASN A N 1
ATOM 791 C CA . ASN A 1 105 ? -19.608 1.824 2.026 1.00 97.69 105 ASN A CA 1
ATOM 792 C C . ASN A 1 105 ? -20.776 2.336 1.171 1.00 97.69 105 ASN A C 1
ATOM 794 O O . ASN A 1 105 ? -20.904 1.933 0.018 1.00 97.69 105 ASN A O 1
ATOM 798 N N . GLN A 1 106 ? -21.642 3.187 1.723 1.00 98.31 106 GLN A N 1
ATOM 799 C CA . GLN A 1 106 ? -22.796 3.732 1.007 1.00 98.31 106 GLN A CA 1
ATOM 800 C C . GLN A 1 106 ? -22.442 4.954 0.160 1.00 98.31 106 GLN A C 1
ATOM 802 O O . GLN A 1 106 ? -23.021 5.137 -0.908 1.00 98.31 106 GLN A O 1
ATOM 807 N N . THR A 1 107 ? -21.526 5.799 0.637 1.00 97.75 107 THR A N 1
ATOM 808 C CA . THR A 1 107 ? -21.232 7.100 0.017 1.00 97.75 107 THR A CA 1
ATOM 809 C C . THR A 1 107 ? -19.866 7.155 -0.658 1.00 97.75 107 THR A C 1
ATOM 811 O O . THR A 1 107 ? -19.670 7.964 -1.558 1.00 97.75 107 THR A O 1
ATOM 814 N N . GLY A 1 108 ? -18.921 6.308 -0.243 1.00 95.56 108 GLY A N 1
ATOM 815 C CA . GLY A 1 108 ? -17.503 6.452 -0.577 1.00 95.56 108 GLY A CA 1
ATOM 816 C C . GLY A 1 108 ? -16.788 7.540 0.235 1.00 95.56 108 GLY A C 1
ATOM 817 O O . GLY A 1 108 ? -15.575 7.693 0.102 1.00 95.56 108 GLY A O 1
ATOM 818 N N . ASP A 1 109 ? -17.506 8.258 1.103 1.00 96.25 109 ASP A N 1
ATOM 819 C CA . ASP A 1 109 ? -16.993 9.373 1.895 1.00 96.25 109 ASP A CA 1
ATOM 820 C C . ASP A 1 109 ? -16.786 8.990 3.366 1.00 96.25 109 ASP A C 1
ATOM 822 O O . ASP A 1 109 ? -17.394 8.067 3.902 1.00 96.25 109 ASP A O 1
ATOM 826 N N . GLY A 1 110 ? -15.928 9.742 4.059 1.00 95.31 110 GLY A N 1
ATOM 827 C CA . GLY A 1 110 ? -15.730 9.594 5.505 1.00 95.31 110 GLY A CA 1
ATOM 828 C C . GLY A 1 110 ? -14.659 8.581 5.916 1.00 95.31 110 GLY A C 1
ATOM 829 O O . GLY A 1 110 ? -14.494 8.327 7.113 1.00 95.31 110 GLY A O 1
ATOM 830 N N . PHE A 1 111 ? -13.889 8.043 4.963 1.00 97.00 111 PHE A N 1
ATOM 831 C CA . PHE A 1 111 ? -12.700 7.258 5.290 1.00 97.00 111 PHE A CA 1
ATOM 832 C C . PHE A 1 111 ? -11.684 8.133 6.040 1.00 97.00 111 PHE A C 1
ATOM 834 O O . PHE A 1 111 ? -11.348 9.234 5.602 1.00 97.00 111 PHE A O 1
ATOM 841 N N . LYS A 1 112 ? -11.204 7.659 7.193 1.00 96.56 112 LYS A N 1
ATOM 842 C CA . LYS A 1 112 ? -10.329 8.442 8.075 1.00 96.56 112 LYS A CA 1
ATOM 843 C C . LYS A 1 112 ? -8.894 8.459 7.566 1.00 96.56 112 LYS A C 1
ATOM 845 O O . LYS A 1 112 ? -8.357 7.433 7.154 1.00 96.56 112 LYS A O 1
ATOM 850 N N . LEU A 1 113 ? -8.235 9.612 7.649 1.00 94.31 113 LEU A N 1
ATOM 851 C CA . LEU A 1 113 ? -6.827 9.732 7.277 1.00 94.31 113 LEU A CA 1
ATOM 852 C C . LEU A 1 113 ? -5.914 9.198 8.389 1.00 94.31 113 LEU A C 1
ATOM 854 O O . LEU A 1 113 ? -6.249 9.270 9.572 1.00 94.31 113 LEU A O 1
ATOM 858 N N . LYS A 1 114 ? -4.690 8.772 8.033 1.00 94.56 114 LYS A N 1
ATOM 859 C CA . LYS A 1 114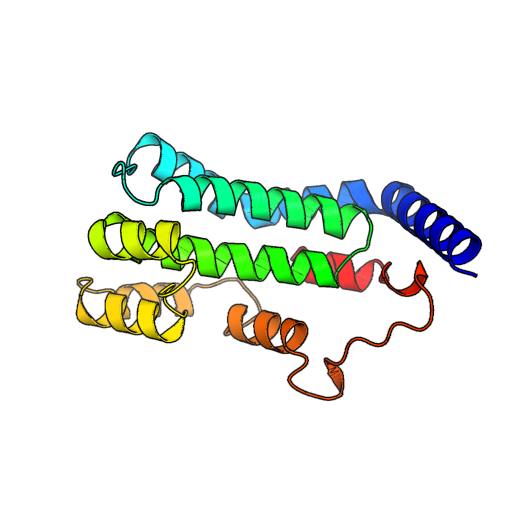 ? -3.655 8.312 8.988 1.00 94.56 114 LYS A CA 1
ATOM 860 C C . LYS A 1 114 ? -3.555 9.194 10.237 1.00 94.56 114 LYS A C 1
ATOM 862 O O . LYS A 1 114 ? -3.435 8.675 11.342 1.00 94.56 114 LYS A O 1
ATOM 867 N N . LYS A 1 115 ? -3.554 10.523 10.072 1.00 95.50 115 LYS A N 1
ATOM 868 C CA . LYS A 1 115 ? -3.408 11.460 11.197 1.00 95.50 115 LYS A CA 1
ATOM 869 C C . LYS A 1 115 ? -4.573 11.342 12.184 1.00 95.50 115 LYS A C 1
ATOM 871 O O . LYS A 1 115 ? -4.323 11.275 13.381 1.00 95.50 115 LYS A O 1
ATOM 876 N N . GLU A 1 116 ? -5.805 11.295 11.684 1.00 97.06 116 GLU A N 1
ATOM 877 C CA . GLU A 1 116 ? -7.013 11.153 12.506 1.00 97.06 116 GLU A CA 1
ATOM 878 C C . GLU A 1 116 ? -7.027 9.803 13.227 1.00 97.06 116 GLU A C 1
ATOM 880 O O . GLU A 1 116 ? -7.283 9.744 14.425 1.00 97.06 116 GLU A O 1
ATOM 885 N N . LEU A 1 117 ? -6.669 8.729 12.518 1.00 96.50 117 LEU A N 1
ATOM 886 C CA . LEU A 1 117 ? -6.614 7.373 13.066 1.00 96.50 117 LEU A CA 1
ATOM 887 C C . LEU A 1 117 ? -5.570 7.242 14.180 1.00 96.50 117 LEU A C 1
ATOM 889 O O . LEU A 1 117 ? -5.855 6.689 15.239 1.00 96.50 117 LEU A O 1
ATOM 893 N N . LEU A 1 118 ? -4.365 7.784 13.980 1.00 95.19 118 LEU A N 1
ATOM 894 C CA . LEU A 1 118 ? -3.325 7.768 15.012 1.00 95.19 118 LEU A CA 1
ATOM 895 C C . LEU A 1 118 ? -3.707 8.616 16.227 1.00 95.19 118 LEU A C 1
ATOM 897 O O . LEU A 1 118 ? -3.465 8.186 17.352 1.00 95.19 118 LEU A O 1
ATOM 901 N N . GLN A 1 119 ? -4.322 9.781 16.009 1.00 96.50 119 GLN A N 1
ATOM 902 C CA . GLN A 1 119 ? -4.824 10.621 17.095 1.00 96.50 119 GLN A CA 1
ATOM 903 C C . GLN A 1 119 ? -5.903 9.890 17.901 1.00 96.50 119 GLN A C 1
ATOM 905 O O . GLN A 1 119 ? -5.858 9.893 19.129 1.00 96.50 119 GLN A O 1
ATOM 910 N N . TYR A 1 120 ? -6.832 9.217 17.221 1.00 96.62 120 TYR A N 1
ATOM 911 C CA . TYR A 1 120 ? -7.852 8.403 17.871 1.00 96.62 120 TYR A CA 1
ATOM 912 C C . TYR A 1 120 ? -7.224 7.289 18.720 1.00 96.62 120 TYR A C 1
ATOM 914 O O . TYR A 1 120 ? -7.537 7.154 19.902 1.00 96.62 120 TYR A O 1
ATOM 922 N N . LEU A 1 121 ? -6.292 6.515 18.155 1.00 95.81 121 LEU A N 1
ATOM 923 C CA . LEU A 1 121 ? -5.622 5.434 18.881 1.00 95.81 121 LEU A CA 1
ATOM 924 C C . LEU A 1 121 ? -4.859 5.956 20.105 1.00 95.81 121 LEU A C 1
ATOM 926 O O . LEU A 1 121 ? -4.896 5.333 21.162 1.00 95.81 121 LEU A O 1
ATOM 930 N N . GLU A 1 122 ? -4.212 7.114 20.001 1.00 95.94 122 GLU A N 1
ATOM 931 C CA . GLU A 1 122 ? -3.525 7.745 21.127 1.00 95.94 122 GLU A CA 1
ATOM 932 C C . GLU A 1 122 ? -4.479 8.157 22.255 1.00 95.94 122 GLU A C 1
ATOM 934 O O . GLU A 1 122 ? -4.161 7.953 23.427 1.00 95.94 122 GLU A O 1
ATOM 939 N N . GLN A 1 123 ? -5.654 8.686 21.910 1.00 96.81 123 GLN A N 1
ATOM 940 C CA . GLN A 1 123 ? -6.651 9.157 22.874 1.00 96.81 123 GLN A CA 1
ATOM 941 C C . GLN A 1 123 ? -7.460 8.019 23.510 1.00 96.81 123 GLN A C 1
ATOM 943 O O . GLN A 1 123 ? -7.839 8.114 24.677 1.00 96.81 123 GLN A O 1
ATOM 948 N N . HIS A 1 124 ? -7.723 6.949 22.758 1.00 96.19 124 HIS A N 1
ATOM 949 C CA . HIS A 1 124 ? -8.708 5.934 23.137 1.00 96.19 124 HIS A CA 1
ATOM 950 C C . HIS A 1 124 ? -8.120 4.542 23.392 1.00 96.19 124 HIS A C 1
ATOM 952 O O . HIS A 1 124 ? -8.786 3.705 23.997 1.00 96.19 124 HIS A O 1
ATOM 958 N N . THR A 1 125 ? -6.871 4.267 22.997 1.00 94.62 125 THR A N 1
ATOM 959 C CA . THR A 1 125 ? -6.227 2.972 23.266 1.00 94.62 125 THR A CA 1
ATOM 960 C C . THR A 1 125 ? -5.249 3.074 24.431 1.00 94.62 125 THR A C 1
ATOM 962 O O . THR A 1 125 ? -4.210 3.738 24.369 1.00 94.62 125 THR A O 1
ATOM 965 N N . LEU A 1 126 ? -5.546 2.341 25.508 1.00 95.75 126 LEU A N 1
ATOM 966 C CA . LEU A 1 126 ? -4.719 2.325 26.710 1.00 95.75 126 LEU A CA 1
ATOM 967 C C . LEU A 1 126 ? -3.260 1.969 26.379 1.00 95.75 126 LEU A C 1
ATOM 969 O O . LEU A 1 126 ? -2.969 0.937 25.770 1.00 95.75 126 LEU A O 1
ATOM 973 N N . ARG A 1 127 ? -2.329 2.813 26.845 1.00 94.75 127 ARG A N 1
ATOM 974 C CA . ARG A 1 127 ? -0.875 2.661 26.648 1.00 94.75 127 ARG A CA 1
ATOM 975 C C . ARG A 1 127 ? -0.428 2.666 25.179 1.00 94.75 127 ARG A C 1
ATOM 977 O O . ARG A 1 127 ? 0.692 2.228 24.910 1.00 94.75 127 ARG A O 1
ATOM 984 N N . PHE A 1 128 ? -1.234 3.174 24.243 1.00 94.12 128 PHE A N 1
ATOM 985 C CA . PHE A 1 128 ? -0.845 3.251 22.834 1.00 94.12 128 PHE A CA 1
ATOM 986 C C . PHE A 1 128 ? 0.476 3.998 22.641 1.00 94.12 128 PHE A C 1
ATOM 988 O O . PHE A 1 128 ? 1.417 3.415 22.112 1.00 94.12 128 PHE A O 1
ATOM 995 N N . ALA A 1 129 ? 0.595 5.227 23.156 1.00 92.69 129 ALA A N 1
ATOM 996 C CA . ALA A 1 129 ? 1.807 6.037 23.009 1.00 92.69 129 ALA A CA 1
ATOM 997 C C . ALA A 1 129 ? 3.064 5.335 23.556 1.00 92.69 129 ALA A C 1
ATOM 999 O O . ALA A 1 129 ? 4.098 5.300 22.891 1.00 92.69 129 ALA A O 1
ATOM 1000 N N . ALA A 1 130 ? 2.963 4.700 24.730 1.00 94.31 130 ALA A N 1
ATOM 1001 C CA . ALA A 1 130 ? 4.073 3.960 25.332 1.00 94.31 130 ALA A CA 1
ATOM 1002 C C . ALA A 1 130 ? 4.483 2.740 24.487 1.00 94.31 130 ALA A C 1
ATOM 1004 O O . ALA A 1 130 ? 5.663 2.558 24.187 1.00 94.31 130 ALA A O 1
ATOM 1005 N N . ARG A 1 131 ? 3.512 1.923 24.051 1.00 94.06 131 ARG A N 1
ATOM 1006 C CA . ARG A 1 131 ? 3.762 0.749 23.195 1.00 94.06 131 ARG A CA 1
ATOM 1007 C C . ARG A 1 131 ? 4.332 1.158 21.839 1.00 94.06 131 ARG A C 1
ATOM 1009 O O . ARG A 1 131 ? 5.302 0.568 21.373 1.00 94.06 131 ARG A O 1
ATOM 1016 N N . PHE A 1 132 ? 3.768 2.198 21.233 1.00 91.25 132 PHE A N 1
ATOM 1017 C CA . PHE A 1 132 ? 4.233 2.738 19.964 1.00 91.25 132 PHE A CA 1
ATOM 1018 C C . PHE A 1 132 ? 5.648 3.318 20.081 1.00 91.25 132 PHE A C 1
ATOM 1020 O O . PHE A 1 132 ? 6.467 3.112 19.189 1.00 91.25 132 PHE A O 1
ATOM 1027 N N . GLY A 1 133 ? 5.975 3.970 21.201 1.00 92.25 133 GLY A N 1
ATOM 1028 C CA . GLY A 1 133 ? 7.326 4.435 21.516 1.00 92.25 133 GLY A CA 1
ATOM 1029 C C . GLY A 1 133 ? 8.350 3.298 21.546 1.00 92.25 133 GLY A C 1
ATOM 1030 O O . GLY A 1 133 ? 9.387 3.402 20.893 1.00 92.25 133 GLY A O 1
ATOM 1031 N N . ILE A 1 134 ? 8.026 2.182 22.211 1.00 93.12 134 ILE A N 1
ATOM 1032 C CA . ILE A 1 134 ? 8.876 0.979 22.224 1.00 93.12 134 ILE A CA 1
ATOM 1033 C C . ILE A 1 134 ? 9.065 0.449 20.801 1.00 93.12 134 ILE A C 1
ATOM 1035 O O . ILE A 1 134 ? 10.200 0.265 20.368 1.00 93.12 134 ILE A O 1
ATOM 1039 N N . LEU A 1 135 ? 7.977 0.280 20.039 1.00 89.94 135 LEU A N 1
ATOM 1040 C CA . LEU A 1 135 ? 8.043 -0.185 18.649 1.00 89.94 135 LEU A CA 1
ATOM 1041 C C . LEU A 1 135 ? 8.899 0.731 17.765 1.00 89.94 135 LEU A C 1
ATOM 1043 O O . LEU A 1 135 ? 9.611 0.250 16.888 1.00 89.94 135 LEU A O 1
ATOM 1047 N N . ARG A 1 136 ? 8.859 2.051 17.984 1.00 88.94 136 ARG A N 1
ATOM 1048 C CA . ARG A 1 136 ? 9.716 3.006 17.267 1.00 88.94 136 ARG A CA 1
ATOM 1049 C C . ARG A 1 136 ? 11.188 2.889 17.652 1.00 88.94 136 ARG A C 1
ATOM 1051 O O . ARG A 1 136 ? 12.020 3.154 16.787 1.00 88.94 136 ARG A O 1
ATOM 1058 N N . ALA A 1 137 ? 11.491 2.523 18.895 1.00 89.94 137 ALA A N 1
ATOM 1059 C CA . ALA A 1 137 ? 12.855 2.368 19.390 1.00 89.94 137 ALA A CA 1
ATOM 1060 C C . ALA A 1 137 ? 13.514 1.069 18.903 1.00 89.94 137 ALA A C 1
ATOM 1062 O O . ALA A 1 137 ? 14.696 1.080 18.583 1.00 89.94 137 ALA A O 1
ATOM 1063 N N . ILE A 1 138 ? 12.751 -0.026 18.807 1.00 90.50 138 ILE A N 1
ATOM 1064 C CA . ILE A 1 138 ? 13.276 -1.350 18.420 1.00 90.50 138 ILE A CA 1
ATOM 1065 C C . ILE A 1 138 ? 13.114 -1.680 16.932 1.00 90.50 138 ILE A C 1
ATOM 1067 O O . ILE A 1 138 ? 13.437 -2.787 16.506 1.00 90.50 138 ILE A O 1
ATOM 1071 N N . LYS A 1 139 ? 12.549 -0.769 16.133 1.00 86.50 139 LYS A N 1
ATOM 1072 C CA . LYS A 1 139 ? 12.324 -1.018 14.705 1.00 86.50 139 LYS A CA 1
ATOM 1073 C C . LYS A 1 139 ? 13.655 -1.309 13.994 1.00 86.50 139 LYS A C 1
ATOM 1075 O O . LYS A 1 139 ? 14.643 -0.615 14.207 1.00 86.50 139 LYS A O 1
ATOM 1080 N N . SER A 1 140 ? 13.638 -2.275 13.083 1.00 83.12 140 SER A N 1
ATOM 1081 C CA . SER A 1 140 ? 14.771 -2.590 12.202 1.00 83.12 140 SER A CA 1
ATOM 1082 C C . SER A 1 140 ? 14.749 -1.808 10.885 1.00 83.12 140 SER A C 1
ATOM 1084 O O . SER A 1 140 ? 15.775 -1.680 10.224 1.00 83.12 140 SER A O 1
ATOM 1086 N N . ARG A 1 141 ? 13.584 -1.274 10.492 1.00 83.62 141 ARG A N 1
ATOM 1087 C CA . ARG A 1 141 ? 13.425 -0.551 9.222 1.00 83.62 141 ARG A CA 1
ATOM 1088 C C . ARG A 1 141 ? 14.262 0.733 9.182 1.00 83.62 141 ARG A C 1
ATOM 1090 O O . ARG A 1 141 ? 14.261 1.510 10.143 1.00 83.62 141 ARG A O 1
ATOM 1097 N N . LYS A 1 142 ? 14.878 0.984 8.023 1.00 86.94 142 LYS A N 1
ATOM 1098 C CA . LYS A 1 142 ? 15.684 2.180 7.726 1.00 86.94 142 LYS A CA 1
ATOM 1099 C C . LYS A 1 142 ? 14.866 3.466 7.868 1.00 86.94 142 LYS A C 1
ATOM 1101 O O . LYS A 1 142 ? 15.277 4.407 8.544 1.00 86.94 142 LYS A O 1
ATOM 1106 N N . GLU A 1 143 ? 13.668 3.484 7.288 1.00 89.75 143 GLU A N 1
ATOM 1107 C CA . GLU A 1 143 ? 12.865 4.700 7.198 1.00 89.75 143 GLU A CA 1
ATOM 1108 C C . GLU A 1 143 ? 12.137 5.062 8.500 1.00 89.75 143 GLU A C 1
ATOM 1110 O O . GLU A 1 143 ? 11.550 4.232 9.210 1.00 89.75 143 GLU A O 1
ATOM 1115 N N . VAL A 1 144 ? 12.156 6.357 8.836 1.00 87.38 144 VAL A N 1
ATOM 1116 C CA . VAL A 1 144 ? 11.512 6.862 10.058 1.00 87.38 144 VAL A CA 1
ATOM 1117 C C . VAL A 1 144 ? 9.997 6.820 9.958 1.00 87.38 144 VAL A C 1
ATOM 1119 O O . VAL A 1 144 ? 9.342 6.289 10.861 1.00 87.38 144 VAL A O 1
ATOM 1122 N N . ASP A 1 145 ? 9.473 7.328 8.850 1.00 89.88 145 ASP A N 1
ATOM 1123 C CA . ASP A 1 145 ? 8.051 7.346 8.530 1.00 89.88 145 ASP A CA 1
ATOM 1124 C C . ASP A 1 145 ? 7.860 6.865 7.082 1.00 89.88 145 ASP A C 1
ATOM 1126 O O . ASP A 1 145 ? 7.815 7.695 6.167 1.00 89.88 145 ASP A O 1
ATOM 1130 N N . PRO A 1 146 ? 7.768 5.536 6.866 1.00 91.94 146 PRO A N 1
ATOM 1131 C CA . PRO A 1 146 ? 7.563 4.962 5.538 1.00 91.94 146 PRO A CA 1
ATOM 1132 C C . PRO A 1 146 ? 6.324 5.529 4.848 1.00 91.94 146 PRO A C 1
ATOM 1134 O O . PRO A 1 146 ? 6.361 5.841 3.666 1.00 91.94 146 PRO A O 1
ATOM 1137 N N . TYR A 1 147 ? 5.243 5.767 5.596 1.00 93.38 147 TYR A N 1
ATOM 1138 C CA . TYR A 1 147 ? 4.027 6.344 5.032 1.00 93.38 147 TYR A CA 1
ATOM 1139 C C . TYR A 1 147 ? 4.277 7.730 4.435 1.00 93.38 147 TYR A C 1
ATOM 1141 O O . TYR A 1 147 ? 3.797 8.023 3.345 1.00 93.38 147 TYR A O 1
ATOM 1149 N N . ARG A 1 148 ? 5.031 8.595 5.129 1.00 93.62 148 ARG A N 1
ATOM 1150 C CA . ARG A 1 148 ? 5.353 9.932 4.608 1.00 93.62 148 ARG A CA 1
ATOM 1151 C C . ARG A 1 148 ? 6.141 9.837 3.303 1.00 93.62 148 ARG A C 1
ATOM 1153 O O . ARG A 1 148 ? 5.834 10.579 2.376 1.00 93.62 148 ARG A O 1
ATOM 1160 N N . LEU A 1 149 ? 7.108 8.920 3.231 1.00 92.88 149 LEU A N 1
ATOM 1161 C CA . LEU A 1 149 ? 7.893 8.671 2.022 1.00 92.88 149 LEU A CA 1
ATOM 1162 C C . LEU A 1 149 ? 6.996 8.204 0.865 1.00 92.88 149 LEU A C 1
ATOM 1164 O O . LEU A 1 149 ? 6.969 8.841 -0.185 1.00 92.88 149 LEU A O 1
ATOM 1168 N N . LEU A 1 150 ? 6.194 7.158 1.086 1.00 94.50 150 LEU A N 1
ATOM 1169 C CA . LEU A 1 150 ? 5.263 6.611 0.091 1.00 94.50 150 LEU A CA 1
ATOM 1170 C C . LEU A 1 150 ? 4.274 7.676 -0.406 1.00 94.50 150 LEU A C 1
ATOM 1172 O O . LEU A 1 150 ? 4.080 7.862 -1.607 1.00 94.50 150 LEU A O 1
ATOM 1176 N N . SER A 1 151 ? 3.692 8.431 0.528 1.00 94.00 151 SER A N 1
ATOM 1177 C CA . SER A 1 151 ? 2.760 9.525 0.249 1.00 94.00 151 SER A CA 1
ATOM 1178 C C . SER A 1 151 ? 3.402 10.615 -0.615 1.00 94.00 151 SER A C 1
ATOM 1180 O O . SER A 1 151 ? 2.764 11.134 -1.532 1.00 94.00 151 SER A O 1
ATOM 1182 N N . ALA A 1 152 ? 4.676 10.935 -0.380 1.00 94.31 152 ALA A N 1
ATOM 1183 C CA . ALA A 1 152 ? 5.388 11.946 -1.151 1.00 94.31 152 ALA A CA 1
ATOM 1184 C C . ALA A 1 152 ? 5.583 11.535 -2.624 1.00 94.31 152 ALA A C 1
ATOM 1186 O O . ALA A 1 152 ? 5.389 12.368 -3.511 1.00 94.31 152 ALA A O 1
ATOM 1187 N N . HIS A 1 153 ? 5.882 10.258 -2.894 1.00 93.94 153 HIS A N 1
ATOM 1188 C CA . HIS A 1 153 ? 5.975 9.716 -4.259 1.00 93.94 153 HIS A CA 1
ATOM 1189 C C . HIS A 1 153 ? 4.618 9.665 -4.972 1.00 93.94 153 HIS A C 1
ATOM 1191 O O . HIS A 1 153 ? 4.509 10.002 -6.155 1.00 93.94 153 HIS A O 1
ATOM 1197 N N . ILE A 1 154 ? 3.573 9.261 -4.252 1.00 93.25 154 ILE A N 1
ATOM 1198 C CA . ILE A 1 154 ? 2.214 9.140 -4.789 1.00 93.25 154 ILE A CA 1
ATOM 1199 C C . ILE A 1 154 ? 1.649 10.506 -5.172 1.00 93.25 154 ILE A C 1
ATOM 1201 O O . ILE A 1 154 ? 1.166 10.678 -6.291 1.00 93.25 154 ILE A O 1
ATOM 1205 N N . HIS A 1 155 ? 1.771 11.488 -4.279 1.00 94.25 155 HIS A N 1
ATOM 1206 C CA . HIS A 1 155 ? 1.245 12.837 -4.490 1.00 94.25 155 HIS A CA 1
ATOM 1207 C C . HIS A 1 155 ? 2.231 13.781 -5.184 1.00 94.25 155 HIS A C 1
ATOM 1209 O O . HIS A 1 155 ? 1.911 14.953 -5.351 1.00 94.25 155 HIS A O 1
ATOM 1215 N N . ALA A 1 156 ? 3.412 13.287 -5.575 1.00 93.50 156 ALA A N 1
ATOM 1216 C CA . ALA A 1 156 ? 4.429 14.058 -6.283 1.00 93.50 156 ALA A CA 1
ATOM 1217 C C . ALA A 1 156 ? 4.759 15.392 -5.573 1.00 93.50 156 ALA A C 1
ATOM 1219 O O . ALA A 1 156 ? 4.780 16.461 -6.177 1.00 93.50 156 ALA A O 1
ATOM 1220 N N . GLN A 1 157 ? 4.983 15.325 -4.255 1.00 93.25 157 GLN A N 1
ATOM 1221 C CA . GLN A 1 157 ? 5.039 16.501 -3.368 1.00 93.25 157 GLN A CA 1
ATOM 1222 C C . GLN A 1 157 ? 6.252 17.419 -3.592 1.00 93.25 157 GLN A C 1
ATOM 1224 O O . GLN A 1 157 ? 6.320 18.505 -3.019 1.00 93.25 157 GLN A O 1
ATOM 1229 N N . SER A 1 158 ? 7.231 16.988 -4.384 1.00 93.12 158 SER A N 1
ATOM 1230 C CA . SER A 1 158 ? 8.409 17.773 -4.739 1.00 93.12 158 SER A CA 1
ATOM 1231 C C . SER A 1 158 ? 8.921 17.374 -6.121 1.00 93.12 158 SER A C 1
ATOM 1233 O O . SER A 1 158 ? 8.609 16.293 -6.620 1.00 93.12 158 SER A O 1
ATOM 1235 N N . VAL A 1 159 ? 9.733 18.241 -6.735 1.00 94.56 159 VAL A N 1
ATOM 1236 C CA . VAL A 1 159 ? 10.290 18.029 -8.084 1.00 94.56 159 VAL A CA 1
ATOM 1237 C C . VAL A 1 159 ? 10.987 16.665 -8.241 1.00 94.56 159 VAL A C 1
ATOM 1239 O O . VAL A 1 159 ? 10.685 15.982 -9.217 1.00 94.56 159 VAL A O 1
ATOM 1242 N N . PRO A 1 160 ? 11.826 16.190 -7.293 1.00 93.12 160 PRO A N 1
ATOM 1243 C CA . PRO A 1 160 ? 12.449 14.864 -7.398 1.00 93.12 160 PRO A CA 1
ATOM 1244 C C . PRO A 1 160 ? 11.469 13.681 -7.370 1.00 93.12 160 PRO A C 1
ATOM 1246 O O . PRO A 1 160 ? 11.854 12.562 -7.693 1.00 93.12 160 PRO A O 1
ATOM 1249 N N . LEU A 1 161 ? 10.223 13.907 -6.947 1.00 92.56 161 LEU A N 1
ATOM 1250 C CA . LEU A 1 161 ? 9.191 12.881 -6.783 1.00 92.56 161 LEU A CA 1
ATOM 1251 C C . LEU A 1 161 ? 8.124 12.937 -7.885 1.00 92.56 161 LEU A C 1
ATOM 1253 O O . LEU A 1 161 ? 7.182 12.136 -7.870 1.00 92.56 161 LEU A O 1
ATOM 1257 N N . LEU A 1 162 ? 8.256 13.870 -8.835 1.00 93.69 162 LEU A N 1
ATOM 1258 C CA . LEU A 1 162 ? 7.387 13.936 -10.004 1.00 93.69 162 LEU A CA 1
ATOM 1259 C C . LEU A 1 162 ? 7.573 12.677 -10.865 1.00 93.69 162 LEU A C 1
ATOM 1261 O O . LEU A 1 162 ? 8.709 12.285 -11.145 1.00 93.69 162 LEU A O 1
ATOM 1265 N N . PRO A 1 163 ? 6.483 12.027 -11.314 1.00 92.06 163 PRO A N 1
ATOM 1266 C CA . PRO A 1 163 ? 6.599 10.977 -12.311 1.00 92.06 163 PRO A CA 1
ATOM 1267 C C . PRO A 1 163 ? 7.088 11.587 -13.626 1.00 92.06 163 PRO A C 1
ATOM 1269 O O . PRO A 1 163 ? 6.443 12.472 -14.182 1.00 92.06 163 PRO A O 1
ATOM 1272 N N . VAL A 1 164 ? 8.211 11.085 -14.133 1.00 92.00 164 VAL A N 1
ATOM 1273 C CA . VAL A 1 164 ? 8.714 11.417 -15.468 1.00 92.00 164 VAL A CA 1
ATOM 1274 C C . VAL A 1 164 ? 8.647 10.144 -16.300 1.00 92.00 164 VAL A C 1
ATOM 1276 O O . VAL A 1 164 ? 9.404 9.207 -16.059 1.00 92.00 164 VAL A O 1
ATOM 1279 N N . VAL A 1 165 ? 7.691 10.108 -17.226 1.00 94.50 165 VAL A N 1
ATOM 1280 C CA . VAL A 1 165 ? 7.437 9.005 -18.161 1.00 94.50 165 VAL A CA 1
ATOM 1281 C C . VAL A 1 165 ? 7.338 9.638 -19.542 1.00 94.50 165 VAL A C 1
ATOM 1283 O O . VAL A 1 165 ? 6.454 10.467 -19.762 1.00 94.50 165 VAL A O 1
ATOM 1286 N N . GLN A 1 166 ? 8.268 9.310 -20.433 1.00 95.56 166 GLN A N 1
ATOM 1287 C CA . GLN A 1 166 ? 8.262 9.780 -21.820 1.00 95.56 166 GLN A CA 1
ATOM 1288 C C . GLN A 1 166 ? 7.632 8.716 -22.724 1.00 95.56 166 GLN A C 1
ATOM 1290 O O . GLN A 1 166 ? 6.787 9.038 -23.559 1.00 95.56 166 GLN A O 1
ATOM 1295 N N . ASP A 1 167 ? 7.948 7.446 -22.463 1.00 96.69 167 ASP A N 1
ATOM 1296 C CA . ASP A 1 167 ? 7.403 6.271 -23.136 1.00 96.69 167 ASP A CA 1
ATOM 1297 C C . ASP A 1 167 ? 6.792 5.272 -22.145 1.00 96.69 167 ASP A C 1
ATOM 1299 O O . ASP A 1 167 ? 7.172 5.209 -20.978 1.00 96.69 167 ASP A O 1
ATOM 1303 N N . LEU A 1 168 ? 5.847 4.437 -22.601 1.00 96.94 168 LEU A N 1
ATOM 1304 C CA . LEU A 1 168 ? 5.225 3.433 -21.723 1.00 96.94 168 LEU A CA 1
ATOM 1305 C C . LEU A 1 168 ? 6.241 2.431 -21.158 1.00 96.94 168 LEU A C 1
ATOM 1307 O O . LEU A 1 168 ? 6.051 1.954 -20.044 1.00 96.94 168 LEU A O 1
ATOM 1311 N N . SER A 1 169 ? 7.330 2.144 -21.872 1.00 97.00 169 SER A N 1
ATOM 1312 C CA . SER A 1 169 ? 8.428 1.310 -21.369 1.00 97.00 169 SER A CA 1
ATOM 1313 C C . SER A 1 169 ? 9.122 1.903 -20.138 1.00 97.00 169 SER A C 1
ATOM 1315 O O . SER A 1 169 ? 9.624 1.139 -19.320 1.00 97.00 169 SER A O 1
ATOM 1317 N N . ASP A 1 170 ? 9.090 3.228 -19.944 1.00 96.56 170 ASP A N 1
ATOM 1318 C CA . ASP A 1 170 ? 9.710 3.900 -18.788 1.00 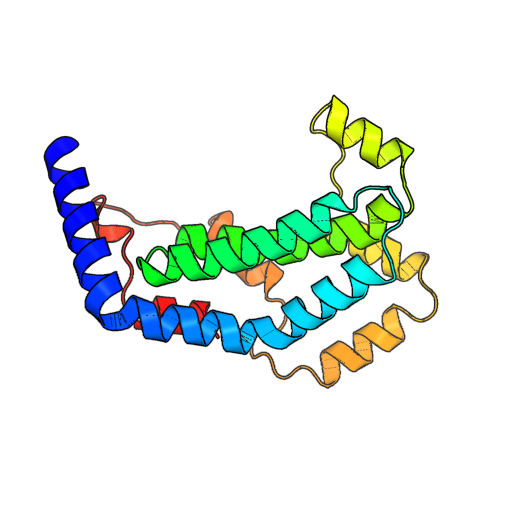96.56 170 ASP A CA 1
ATOM 1319 C C . ASP A 1 170 ? 9.003 3.578 -17.461 1.00 96.56 170 ASP A C 1
ATOM 1321 O O . ASP A 1 170 ? 9.522 3.863 -16.375 1.00 96.56 170 ASP A O 1
ATOM 1325 N N . LEU A 1 171 ? 7.804 2.985 -17.535 1.00 96.94 171 LEU A N 1
ATOM 1326 C CA . LEU A 1 171 ? 7.092 2.455 -16.375 1.00 96.94 171 LEU A CA 1
ATOM 1327 C C . LEU A 1 171 ? 7.846 1.284 -15.728 1.00 96.94 171 LEU A C 1
ATOM 1329 O O . LEU A 1 171 ? 7.704 1.080 -14.520 1.00 96.94 171 LEU A O 1
ATOM 1333 N N . VAL A 1 172 ? 8.650 0.549 -16.507 1.00 98.12 172 VAL A N 1
ATOM 1334 C CA . VAL A 1 172 ? 9.529 -0.516 -16.015 1.00 98.12 172 VAL A CA 1
ATOM 1335 C C . VAL A 1 172 ? 10.810 0.124 -15.496 1.00 98.12 172 VAL A C 1
ATOM 1337 O O . VAL A 1 172 ? 11.630 0.650 -16.248 1.00 98.12 172 VAL A O 1
ATOM 1340 N N . ARG A 1 173 ? 10.974 0.124 -14.176 1.00 97.38 173 ARG A N 1
ATOM 1341 C CA . ARG A 1 173 ? 12.117 0.752 -13.512 1.00 97.38 173 ARG A CA 1
ATOM 1342 C C . ARG A 1 173 ? 13.299 -0.215 -13.414 1.00 97.38 173 ARG A C 1
ATOM 1344 O O . ARG A 1 173 ? 13.104 -1.428 -13.445 1.00 97.38 173 ARG A O 1
ATOM 1351 N N . PRO A 1 174 ? 14.529 0.306 -13.243 1.00 97.25 174 PRO A N 1
ATOM 1352 C CA . PRO A 1 174 ? 15.697 -0.532 -13.010 1.00 97.25 174 PRO A CA 1
ATOM 1353 C C . PRO A 1 174 ? 15.527 -1.440 -11.789 1.00 97.25 174 PRO A C 1
ATOM 1355 O O . PRO A 1 174 ? 14.880 -1.066 -10.807 1.00 97.25 174 PRO A O 1
ATOM 1358 N N . GLU A 1 175 ? 16.185 -2.597 -11.824 1.00 97.75 175 GLU A N 1
ATOM 1359 C CA . GLU A 1 175 ? 16.135 -3.613 -10.768 1.00 97.75 175 GLU A CA 1
ATOM 1360 C C . GLU A 1 175 ? 16.446 -3.040 -9.380 1.00 97.75 175 GLU A C 1
ATOM 1362 O O . GLU A 1 175 ? 15.712 -3.305 -8.432 1.00 97.75 175 GLU A O 1
ATOM 1367 N N . ALA A 1 176 ? 17.457 -2.172 -9.271 1.00 97.56 176 ALA A N 1
ATOM 1368 C CA . ALA A 1 176 ? 17.836 -1.536 -8.010 1.00 97.56 176 ALA A CA 1
ATOM 1369 C C . ALA A 1 176 ? 16.669 -0.799 -7.325 1.00 97.56 176 ALA A C 1
ATOM 1371 O O . ALA A 1 176 ? 16.522 -0.884 -6.109 1.00 97.56 176 ALA A O 1
ATOM 1372 N N . ALA A 1 177 ? 15.804 -0.128 -8.096 1.00 96.06 177 ALA A N 1
ATOM 1373 C CA . ALA A 1 177 ? 14.634 0.561 -7.549 1.00 96.06 177 ALA A CA 1
ATOM 1374 C C . ALA A 1 177 ? 13.561 -0.426 -7.061 1.00 96.06 177 ALA A C 1
ATOM 1376 O O . ALA A 1 177 ? 12.847 -0.146 -6.101 1.00 96.06 177 ALA A O 1
ATOM 1377 N N . CYS A 1 178 ? 13.445 -1.586 -7.710 1.00 97.44 178 CYS A N 1
ATOM 1378 C CA . CYS A 1 178 ? 12.521 -2.634 -7.288 1.00 97.44 178 CYS A CA 1
ATOM 1379 C C . CYS A 1 178 ? 13.024 -3.352 -6.030 1.00 97.44 178 CYS A C 1
ATOM 1381 O O . CYS A 1 178 ? 12.225 -3.630 -5.143 1.00 97.44 178 CYS A O 1
ATOM 1383 N N . ILE A 1 179 ? 14.337 -3.586 -5.926 1.00 96.44 179 ILE A N 1
ATOM 1384 C CA . ILE A 1 179 ? 14.984 -4.135 -4.726 1.00 96.44 179 ILE A CA 1
ATOM 1385 C C . ILE A 1 179 ? 14.793 -3.192 -3.535 1.00 96.44 179 ILE A C 1
ATOM 1387 O O . ILE A 1 179 ? 14.376 -3.640 -2.473 1.00 96.44 179 ILE A O 1
ATOM 1391 N N . GLU A 1 180 ? 15.037 -1.890 -3.714 1.00 94.12 180 GLU A N 1
ATOM 1392 C CA . GLU A 1 180 ? 14.806 -0.890 -2.662 1.00 94.12 180 GLU A CA 1
ATOM 1393 C C . GLU A 1 180 ? 13.334 -0.839 -2.230 1.00 94.12 180 GLU A C 1
ATOM 1395 O O . GLU A 1 180 ? 13.034 -0.688 -1.051 1.00 94.12 180 GLU A O 1
ATOM 1400 N N . CYS A 1 181 ? 12.398 -1.001 -3.166 1.00 93.81 181 CYS A N 1
ATOM 1401 C CA . CYS A 1 181 ? 10.974 -1.038 -2.844 1.00 93.81 181 CYS A CA 1
ATOM 1402 C C . CYS A 1 181 ? 10.543 -2.346 -2.153 1.00 93.81 181 CYS A C 1
ATOM 1404 O O . CYS A 1 181 ? 9.536 -2.355 -1.446 1.00 93.81 181 CYS A O 1
ATOM 1406 N N . ALA A 1 182 ? 11.263 -3.446 -2.384 1.00 94.50 182 ALA A N 1
ATOM 1407 C CA . ALA A 1 182 ? 10.976 -4.751 -1.797 1.00 94.50 182 ALA A CA 1
ATOM 1408 C C . ALA A 1 182 ? 11.546 -4.923 -0.379 1.00 94.50 182 ALA A C 1
ATOM 1410 O O . ALA A 1 182 ? 11.142 -5.870 0.297 1.00 94.50 182 ALA A O 1
ATOM 1411 N N . SER A 1 183 ? 12.488 -4.069 0.049 1.00 86.81 183 SER A N 1
ATOM 1412 C CA . SER A 1 183 ? 13.160 -4.108 1.363 1.00 86.81 183 SER A CA 1
ATOM 1413 C C . SER A 1 183 ? 12.379 -3.416 2.475 1.00 86.81 183 SER A C 1
ATOM 1415 O O . SER A 1 183 ? 12.315 -3.986 3.586 1.00 86.81 183 SER A O 1
#

Sequence (183 aa):
MHAKQTSDLSAATHSFSTSSGAAISSSVESNSALLVHWLAYLSNYHKTGVADGLLDAVASSIRETAGTLSLGLVRPSLFSLRGQIDLLLGWLYFKDHSVEWLHVNQTGDGFKLKKELLQYLEQHTLRFAARFGILRAIKSRKEVDPYRLLSAHIHAQSVPLLPVVQDLSDLVRPEAACIECAS

Radius of gyration: 18.45 Å; chains: 1; bounding box: 41×34×58 Å

Secondary structure (DSSP, 8-state):
-HHHHHHHHHHHHHHHIIIIIHHHHHHHHHHHHHHHHHHHHHHHH---SSSTHHHHHHHHHHHHHHHHHHTT-HHHHHHHHHHHHHHHHHHHHHTT-HHHHHHHHHHS--PPPHHHHHHHHHHHSTTHHHHHHHHHHH---S-S-HHHHHHHHHTT-SGGGS---SSGGGGS--HHHHHHHH-